Protein AF-A0A8H6IML4-F1 (afdb_monomer_lite)

pLDDT: mean 78.24, std 13.36, range [40.75, 94.06]

Radius of gyration: 31.86 Å; chains: 1; bounding box: 72×37×84 Å

Structure (mmCIF, N/CA/C/O backbone):
data_AF-A0A8H6IML4-F1
#
_entry.id   AF-A0A8H6IML4-F1
#
loop_
_atom_site.group_PDB
_atom_site.id
_atom_site.type_symbol
_atom_site.label_atom_id
_atom_site.label_alt_id
_atom_site.label_comp_id
_atom_site.label_asym_id
_atom_site.label_entity_id
_atom_site.label_seq_id
_atom_site.pdbx_PDB_ins_code
_atom_site.Cartn_x
_atom_site.Cartn_y
_atom_site.Cartn_z
_atom_site.occupancy
_atom_site.B_iso_or_equiv
_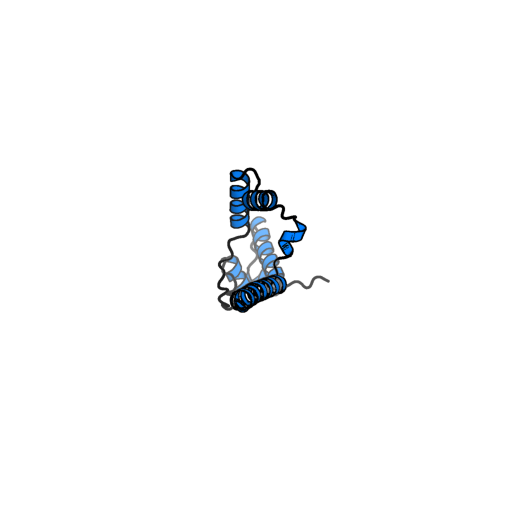atom_site.auth_seq_id
_atom_site.auth_comp_id
_atom_site.auth_asym_id
_atom_site.auth_atom_id
_atom_site.pdbx_PDB_model_num
ATOM 1 N N . MET A 1 1 ? -30.044 -3.717 3.226 1.00 45.50 1 MET A N 1
ATOM 2 C CA . MET A 1 1 ? -30.122 -3.797 4.702 1.00 45.50 1 MET A CA 1
ATOM 3 C C . MET A 1 1 ? -28.723 -4.066 5.236 1.00 45.50 1 MET A C 1
ATOM 5 O O . MET A 1 1 ? -28.105 -4.991 4.721 1.00 45.50 1 MET A O 1
ATOM 9 N N . PRO A 1 2 ? -28.184 -3.264 6.169 1.00 51.91 2 PRO A N 1
ATOM 10 C CA . PRO A 1 2 ? -26.843 -3.493 6.696 1.00 51.91 2 PRO A CA 1
ATOM 11 C C . PRO A 1 2 ? -26.828 -4.790 7.512 1.00 51.91 2 PRO A C 1
ATOM 13 O O . PRO A 1 2 ? -27.578 -4.946 8.475 1.00 51.91 2 PRO A O 1
ATOM 16 N N . ILE A 1 3 ? -25.997 -5.744 7.096 1.00 61.97 3 ILE A N 1
ATOM 17 C CA . ILE A 1 3 ? -25.737 -6.963 7.860 1.00 61.97 3 ILE A CA 1
ATOM 18 C C . ILE A 1 3 ? -24.772 -6.556 8.973 1.00 61.97 3 ILE A C 1
ATOM 20 O O . ILE A 1 3 ? -23.569 -6.478 8.746 1.00 61.97 3 ILE A O 1
ATOM 24 N N . TYR A 1 4 ? -25.295 -6.238 10.157 1.00 69.75 4 TYR A N 1
ATOM 25 C CA . TYR A 1 4 ? -24.452 -5.928 11.312 1.00 69.75 4 TYR A CA 1
ATOM 26 C C . TYR A 1 4 ? -23.583 -7.137 11.658 1.00 69.75 4 TYR A C 1
ATOM 28 O O . TYR A 1 4 ? -24.097 -8.206 12.019 1.00 69.75 4 TYR A O 1
ATOM 36 N N . THR A 1 5 ? -22.269 -6.964 11.552 1.00 85.44 5 THR A N 1
ATOM 37 C CA . THR A 1 5 ? -21.298 -8.001 11.891 1.00 85.44 5 THR A CA 1
ATOM 38 C C . THR A 1 5 ? -21.256 -8.216 13.407 1.00 85.44 5 THR A C 1
ATOM 40 O O . THR A 1 5 ? -21.771 -7.422 14.198 1.00 85.44 5 THR A O 1
ATOM 43 N N . GLN A 1 6 ? -20.661 -9.326 13.849 1.00 82.38 6 GLN A N 1
ATOM 44 C CA . GLN A 1 6 ? -20.523 -9.608 15.283 1.00 82.38 6 GLN A CA 1
ATOM 45 C C . GLN A 1 6 ? -19.645 -8.571 16.007 1.00 82.38 6 GLN A C 1
ATOM 47 O O . GLN A 1 6 ? -19.902 -8.276 17.169 1.00 82.38 6 GLN A O 1
ATOM 52 N N . GLU A 1 7 ? -18.654 -7.982 15.330 1.00 82.88 7 GLU A N 1
ATOM 53 C CA . GLU A 1 7 ? -17.825 -6.911 15.901 1.00 82.88 7 GLU A CA 1
ATOM 54 C C . GLU A 1 7 ? -18.614 -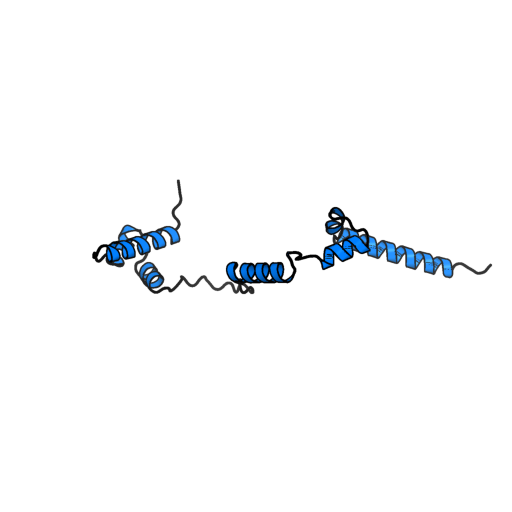5.597 16.038 1.00 82.88 7 GLU A C 1
ATOM 56 O O . GLU A 1 7 ? -18.515 -4.945 17.077 1.00 82.88 7 GLU A O 1
ATOM 61 N N . ASP A 1 8 ? -19.499 -5.264 15.089 1.00 88.62 8 ASP A N 1
ATOM 62 C CA . ASP A 1 8 ? -20.347 -4.060 15.184 1.00 88.62 8 ASP A CA 1
ATOM 63 C C . ASP A 1 8 ? -21.251 -4.098 16.425 1.00 88.62 8 ASP A C 1
ATOM 65 O O . ASP A 1 8 ? -21.402 -3.106 17.142 1.00 88.62 8 ASP A O 1
ATOM 69 N N . LYS A 1 9 ? -21.806 -5.276 16.737 1.00 90.12 9 LYS A N 1
ATOM 70 C CA . LYS A 1 9 ? -22.625 -5.493 17.943 1.00 90.12 9 LYS A CA 1
ATOM 71 C C . LYS A 1 9 ? -21.813 -5.328 19.228 1.00 90.12 9 LYS A C 1
ATOM 73 O O . LYS A 1 9 ? -22.329 -4.810 20.219 1.00 90.12 9 LYS A O 1
ATOM 78 N N . ILE A 1 10 ? -20.546 -5.748 19.221 1.00 90.38 10 ILE A N 1
ATOM 79 C CA . ILE A 1 10 ? -19.630 -5.591 20.360 1.00 90.38 10 ILE A CA 1
ATOM 80 C C . ILE A 1 10 ? -19.290 -4.112 20.569 1.00 90.38 10 ILE A C 1
ATOM 82 O O . ILE A 1 10 ? -19.337 -3.638 21.705 1.00 90.38 10 ILE A O 1
ATOM 86 N N . ILE A 1 11 ? -18.982 -3.379 19.496 1.00 90.50 11 ILE A N 1
ATOM 87 C CA . ILE A 1 11 ? -18.662 -1.944 19.550 1.00 90.50 11 ILE A CA 1
ATOM 88 C C . ILE A 1 11 ? -19.850 -1.163 20.117 1.00 90.50 11 ILE A C 1
ATOM 90 O O . ILE A 1 11 ? -19.689 -0.408 21.079 1.00 90.50 11 ILE A O 1
ATOM 94 N N . LEU A 1 12 ? -21.051 -1.428 19.601 1.00 91.94 12 LEU A N 1
ATOM 95 C CA . LEU A 1 12 ? -22.280 -0.785 20.059 1.00 91.94 12 LEU A CA 1
ATOM 96 C C . LEU A 1 12 ? -22.570 -1.079 21.543 1.00 91.94 12 LEU A C 1
ATOM 98 O O . LEU A 1 12 ? -22.935 -0.181 22.305 1.00 91.94 12 LEU A O 1
ATOM 102 N N . ALA A 1 13 ? -22.347 -2.319 21.992 1.00 91.62 13 ALA A N 1
ATOM 103 C CA . ALA A 1 13 ? -22.518 -2.701 23.394 1.00 91.62 13 ALA A CA 1
ATOM 104 C C . ALA A 1 13 ? -21.512 -2.006 24.333 1.00 91.62 13 ALA A C 1
ATOM 106 O O . ALA A 1 13 ? -21.873 -1.611 25.446 1.00 91.62 13 ALA A O 1
ATOM 107 N N . LEU A 1 14 ? -20.256 -1.830 23.904 1.00 91.25 14 LEU A N 1
ATOM 108 C CA . LEU A 1 14 ? -19.236 -1.100 24.669 1.00 91.25 14 LEU A CA 1
ATOM 109 C C . LEU A 1 14 ? -19.583 0.384 24.794 1.00 91.25 14 LEU A C 1
ATOM 111 O O . LEU A 1 14 ? -19.441 0.967 25.874 1.00 91.25 14 LEU A O 1
ATOM 115 N N . GLU A 1 15 ? -20.057 0.991 23.710 1.00 92.19 15 GLU A N 1
ATOM 116 C CA . GLU A 1 15 ? -20.480 2.388 23.696 1.00 92.19 15 GLU A CA 1
ATOM 117 C C . GLU A 1 15 ? -21.685 2.622 24.616 1.00 92.19 15 GLU A C 1
ATOM 119 O O . GLU A 1 15 ? -21.675 3.551 25.427 1.00 92.19 15 GLU A O 1
ATOM 124 N N . ALA A 1 16 ? -22.674 1.726 24.602 1.00 90.38 16 ALA A N 1
ATOM 125 C CA . ALA A 1 16 ? -23.816 1.778 25.515 1.00 90.38 16 ALA A CA 1
ATOM 126 C C . ALA A 1 16 ? -23.391 1.726 26.998 1.00 90.38 16 ALA A C 1
ATOM 128 O O . ALA A 1 16 ? -23.903 2.470 27.837 1.00 90.38 16 ALA A O 1
ATOM 129 N N . ILE A 1 17 ? -22.408 0.891 27.351 1.00 89.88 17 ILE A N 1
ATOM 130 C CA . ILE A 1 17 ? -21.877 0.832 28.725 1.00 89.88 17 ILE A CA 1
ATOM 131 C C . ILE A 1 17 ? -21.147 2.131 29.098 1.00 89.88 17 ILE A C 1
ATOM 133 O O . ILE A 1 17 ? -21.280 2.617 30.221 1.00 89.88 17 ILE A O 1
ATOM 137 N N . ARG A 1 18 ? -20.372 2.716 28.179 1.00 88.81 18 ARG A N 1
ATOM 138 C CA . ARG A 1 18 ? -19.633 3.965 28.435 1.00 88.81 18 ARG A CA 1
ATOM 139 C C . ARG A 1 18 ? -20.567 5.163 28.592 1.00 88.81 18 ARG A C 1
ATOM 141 O O . ARG A 1 18 ? -20.431 5.918 29.550 1.00 88.81 18 ARG A O 1
ATOM 148 N N . THR A 1 19 ? -21.538 5.302 27.695 1.00 88.75 19 THR A N 1
ATOM 149 C CA . THR A 1 19 ? -22.518 6.400 27.705 1.00 88.75 19 THR A CA 1
ATOM 150 C C . THR A 1 19 ? -23.426 6.349 28.931 1.00 88.75 19 THR A C 1
ATOM 152 O O . THR A 1 19 ? -23.704 7.384 29.534 1.00 88.75 19 THR A O 1
ATOM 155 N N . THR A 1 20 ? -23.836 5.155 29.369 1.00 88.12 20 THR A N 1
ATOM 156 C CA . THR A 1 20 ? -24.618 4.996 30.606 1.00 88.12 20 THR A CA 1
ATOM 157 C C . THR A 1 20 ? -23.819 5.372 31.850 1.00 88.12 20 THR A C 1
ATOM 159 O O . THR A 1 20 ? -24.351 6.089 32.695 1.00 88.12 20 THR A O 1
ATOM 162 N N . ARG A 1 21 ? -22.536 4.985 31.933 1.00 84.50 21 ARG A N 1
ATOM 163 C CA . ARG A 1 21 ? -21.631 5.415 33.016 1.00 84.50 21 ARG A CA 1
ATOM 164 C C . ARG A 1 21 ? -21.417 6.925 33.037 1.00 84.50 21 ARG A C 1
ATOM 166 O O . ARG A 1 21 ? -21.448 7.516 34.110 1.00 84.50 21 ARG A O 1
ATOM 173 N N . ALA A 1 22 ? -21.242 7.547 31.870 1.00 82.56 22 ALA A N 1
ATOM 174 C CA . ALA A 1 22 ? -21.092 8.998 31.754 1.00 82.56 22 ALA A CA 1
ATOM 175 C C . ALA A 1 22 ? -22.342 9.757 32.231 1.00 82.56 22 ALA A C 1
ATOM 177 O O . ALA A 1 22 ? -22.230 10.812 32.843 1.00 82.56 22 ALA A O 1
ATOM 178 N N . ARG A 1 23 ? -23.537 9.189 32.021 1.00 85.25 23 ARG A N 1
ATOM 179 C CA . ARG A 1 23 ? -24.813 9.722 32.530 1.00 85.25 23 ARG A CA 1
ATOM 180 C C . ARG A 1 23 ? -25.075 9.404 34.012 1.00 85.25 23 ARG A C 1
ATOM 182 O O . ARG A 1 23 ? -26.187 9.605 34.483 1.00 85.25 23 ARG A O 1
ATOM 189 N N . GLY A 1 24 ? -24.093 8.867 34.743 1.00 81.12 24 GLY A N 1
ATOM 190 C CA . GLY A 1 24 ? -24.225 8.503 36.161 1.00 81.12 24 GLY A CA 1
ATOM 191 C C . GLY A 1 24 ? -24.994 7.201 36.424 1.00 81.12 24 GLY A C 1
ATOM 192 O O . GLY A 1 24 ? -25.181 6.813 37.576 1.00 81.12 24 GLY A O 1
ATOM 193 N N . GLY A 1 25 ? -25.420 6.493 35.375 1.00 82.44 25 GLY A N 1
ATOM 194 C CA . GLY A 1 25 ? -26.084 5.196 35.465 1.00 82.44 25 GLY A CA 1
ATOM 195 C C . GLY A 1 25 ? -25.096 4.025 35.470 1.00 82.44 25 GLY A C 1
ATOM 196 O O . GLY A 1 25 ? -23.962 4.124 35.006 1.00 82.44 25 GLY A O 1
ATOM 197 N N . LYS A 1 26 ? -25.530 2.863 35.967 1.00 80.94 26 LYS A N 1
ATOM 198 C CA . LYS A 1 26 ? -24.723 1.631 35.953 1.00 80.94 26 LYS A CA 1
ATOM 199 C C . LYS A 1 26 ? -25.401 0.569 35.096 1.00 80.94 26 LYS A C 1
ATOM 201 O O . LYS A 1 26 ? -26.256 -0.170 35.575 1.00 80.94 26 LYS A O 1
ATOM 206 N N . LEU A 1 27 ? -24.997 0.466 33.830 1.00 84.00 27 LEU A N 1
ATOM 207 C CA . LEU A 1 27 ? -25.381 -0.668 32.995 1.00 84.00 27 LEU A CA 1
ATOM 208 C C . LEU A 1 27 ? -24.432 -1.841 33.257 1.00 84.00 27 LEU A C 1
ATOM 210 O O . LEU A 1 27 ? -23.216 -1.739 33.077 1.00 84.00 27 LEU A O 1
ATOM 214 N N . SER A 1 28 ? -24.996 -2.965 33.697 1.00 85.88 28 SER A N 1
ATOM 215 C CA . SER A 1 28 ? -24.236 -4.202 33.861 1.00 85.88 28 SER A CA 1
ATOM 216 C C . SER A 1 28 ? -23.820 -4.754 32.500 1.00 85.88 28 SER A C 1
ATOM 218 O O . SER A 1 28 ? -24.625 -4.817 31.571 1.00 85.88 28 SER A O 1
ATOM 220 N N . ILE A 1 29 ? -22.581 -5.237 32.419 1.00 85.62 29 ILE A N 1
ATOM 221 C CA . ILE A 1 29 ? -22.017 -5.900 31.233 1.00 85.62 29 ILE A CA 1
ATOM 222 C C . ILE A 1 29 ? -22.916 -7.055 30.785 1.00 85.62 29 ILE A C 1
ATOM 224 O O . ILE A 1 29 ? -23.141 -7.239 29.597 1.00 85.62 29 ILE A O 1
ATOM 228 N N . ALA A 1 30 ? -23.471 -7.812 31.737 1.00 85.62 30 ALA A N 1
ATOM 229 C CA . ALA A 1 30 ? -24.362 -8.928 31.435 1.00 85.62 30 ALA A CA 1
ATOM 230 C C . ALA A 1 30 ? -25.652 -8.459 30.750 1.00 85.62 30 ALA A C 1
ATOM 232 O O . ALA A 1 30 ? -26.115 -9.097 29.813 1.00 85.62 30 ALA A O 1
ATOM 233 N N . ARG A 1 31 ? -26.202 -7.319 31.183 1.00 89.94 31 ARG A N 1
ATOM 234 C CA . ARG A 1 31 ? -27.434 -6.771 30.613 1.00 89.94 31 ARG A CA 1
ATOM 235 C C . ARG A 1 31 ? -27.196 -6.247 29.201 1.00 89.94 31 ARG A C 1
ATOM 237 O O . ARG A 1 31 ? -27.976 -6.556 28.313 1.00 89.94 31 ARG A O 1
ATOM 244 N N . ALA A 1 32 ? -26.080 -5.550 28.982 1.00 89.62 32 ALA A N 1
ATOM 245 C CA . ALA A 1 32 ? -25.659 -5.132 27.646 1.00 89.62 32 ALA A CA 1
ATOM 246 C C . ALA A 1 32 ? -25.435 -6.339 26.716 1.00 89.62 32 ALA A C 1
ATOM 248 O O . ALA A 1 32 ? -25.927 -6.356 25.594 1.00 89.62 32 ALA A O 1
ATOM 249 N N . ALA A 1 33 ? -24.757 -7.379 27.203 1.00 91.62 33 ALA A N 1
ATOM 250 C CA . ALA A 1 33 ? -24.505 -8.602 26.447 1.00 91.62 33 ALA A CA 1
ATOM 251 C C . ALA A 1 33 ? -25.804 -9.267 25.955 1.00 91.62 33 ALA A C 1
ATOM 253 O O . ALA A 1 33 ? -25.924 -9.577 24.770 1.00 91.62 33 ALA A O 1
ATOM 254 N N . THR A 1 34 ? -26.806 -9.402 26.831 1.00 92.88 34 THR A N 1
ATOM 255 C CA . THR A 1 34 ? -28.127 -9.933 26.461 1.00 92.88 34 THR A CA 1
ATOM 256 C C . THR A 1 34 ? -28.850 -9.039 25.451 1.00 92.88 34 THR A C 1
ATOM 258 O O . THR A 1 34 ? -29.389 -9.554 24.478 1.00 92.88 34 THR A O 1
ATOM 261 N N . THR A 1 35 ? -28.838 -7.714 25.638 1.00 91.81 35 THR A N 1
ATOM 262 C CA . THR A 1 35 ? -29.533 -6.765 24.748 1.00 91.81 35 THR A CA 1
ATOM 263 C C . THR A 1 35 ? -28.969 -6.763 23.328 1.00 91.81 35 THR A C 1
ATOM 265 O O . THR A 1 35 ? -29.730 -6.708 22.367 1.00 91.81 35 THR A O 1
ATOM 268 N N . TYR A 1 36 ? -27.644 -6.830 23.185 1.00 89.94 36 TYR A N 1
ATOM 269 C CA . TYR A 1 36 ? -26.972 -6.753 21.883 1.00 89.94 36 TYR A CA 1
ATOM 270 C C . TYR A 1 36 ? -26.644 -8.130 21.278 1.00 89.94 36 TYR A C 1
ATOM 272 O O . TYR A 1 36 ? -26.066 -8.203 20.194 1.00 89.94 36 TYR A O 1
ATOM 280 N N . GLY A 1 37 ? -27.022 -9.226 21.947 1.00 89.75 37 GLY A N 1
ATOM 281 C CA . GLY A 1 37 ? -26.832 -10.591 21.447 1.00 89.75 37 GLY A CA 1
ATOM 282 C C . GLY A 1 37 ? -25.364 -11.017 21.344 1.00 89.75 37 GLY A C 1
ATOM 283 O O . GLY A 1 37 ? -25.000 -11.741 20.419 1.00 89.75 37 GLY A O 1
ATOM 284 N N . VAL A 1 38 ? -24.520 -10.556 22.271 1.00 89.12 38 VAL A N 1
ATOM 285 C CA . VAL A 1 38 ? -23.080 -10.863 22.336 1.00 89.12 38 VAL A CA 1
ATOM 286 C C . VAL A 1 38 ? -22.745 -11.601 23.630 1.00 89.12 38 VAL A C 1
ATOM 288 O O . VAL A 1 38 ? -23.410 -11.427 24.648 1.00 89.12 38 VAL A O 1
ATOM 291 N N . SER A 1 39 ? -21.705 -12.440 23.627 1.00 90.25 39 SER A N 1
ATOM 292 C CA . SER A 1 39 ? -21.299 -13.158 24.842 1.00 90.25 39 SER A CA 1
ATOM 293 C C . SER A 1 39 ? -20.766 -12.197 25.911 1.00 90.25 39 SER A C 1
ATOM 295 O O . SER A 1 39 ? -19.928 -11.334 25.635 1.00 90.25 39 SER A O 1
ATOM 297 N N . LYS A 1 40 ? -21.189 -12.400 27.166 1.00 91.12 40 LYS A N 1
ATOM 298 C CA . LYS A 1 40 ? -20.697 -11.649 28.333 1.00 91.12 40 LYS A CA 1
ATOM 299 C C . LYS A 1 40 ? -19.174 -11.734 28.471 1.00 91.12 40 LYS A C 1
ATOM 301 O O . LYS A 1 40 ? -18.555 -10.727 28.804 1.00 91.12 40 LYS A O 1
ATOM 306 N N . SER A 1 41 ? -18.578 -12.908 28.235 1.00 88.50 41 SER A N 1
ATOM 307 C CA . SER A 1 41 ? -17.122 -13.091 28.327 1.00 88.50 41 SER A CA 1
ATOM 308 C C . SER A 1 41 ? -16.399 -12.260 27.274 1.00 88.50 41 SER A C 1
ATOM 310 O O . SER A 1 41 ? -15.502 -11.498 27.611 1.00 88.50 41 SER A O 1
ATOM 312 N N . THR A 1 42 ? -16.875 -12.297 26.028 1.00 89.25 42 THR A N 1
ATOM 313 C CA . THR A 1 42 ? -16.332 -11.492 24.930 1.00 89.25 42 THR A CA 1
ATOM 314 C C . THR A 1 42 ? -16.419 -9.998 25.231 1.00 89.25 42 THR A C 1
ATOM 316 O O . THR A 1 42 ? -15.439 -9.281 25.054 1.00 89.25 42 THR A O 1
ATOM 319 N N . LEU A 1 43 ? -17.557 -9.520 25.739 1.00 90.56 43 LEU A N 1
ATOM 320 C CA . LEU A 1 43 ? -17.727 -8.106 26.076 1.00 90.56 43 LEU A CA 1
ATOM 321 C C . LEU A 1 43 ? -16.828 -7.675 27.249 1.00 90.56 43 LEU A C 1
ATOM 323 O O . LEU A 1 43 ? -16.260 -6.585 27.226 1.00 90.56 43 LEU A O 1
ATOM 327 N N . HIS A 1 44 ? -16.657 -8.542 28.250 1.00 90.06 44 HIS A N 1
ATOM 328 C CA . HIS A 1 44 ? -15.753 -8.317 29.379 1.00 90.06 44 HIS A CA 1
ATOM 329 C C . HIS A 1 44 ? -14.278 -8.281 28.946 1.00 90.06 44 HIS A C 1
ATOM 331 O O . HIS A 1 44 ? -13.543 -7.378 29.342 1.00 90.06 44 HIS A O 1
ATOM 337 N N . ASP A 1 45 ? -13.849 -9.215 28.099 1.00 89.31 45 ASP A N 1
ATOM 338 C CA . ASP A 1 45 ? -12.484 -9.269 27.569 1.00 89.31 45 ASP A CA 1
ATOM 339 C C . ASP A 1 45 ? -12.162 -8.026 26.738 1.00 89.31 45 ASP A C 1
ATOM 341 O O . ASP A 1 45 ? -11.126 -7.390 26.943 1.00 89.31 45 ASP A O 1
ATOM 345 N N . ARG A 1 46 ? -13.090 -7.608 25.870 1.00 88.19 46 ARG A N 1
ATOM 346 C CA . ARG A 1 46 ? -12.941 -6.397 25.051 1.00 88.19 46 ARG A CA 1
ATOM 347 C C . ARG A 1 46 ? -12.928 -5.121 25.886 1.00 88.19 46 ARG A C 1
ATOM 349 O O . ARG A 1 46 ? -12.160 -4.211 25.580 1.00 88.19 46 ARG A O 1
ATOM 356 N N . MET A 1 47 ? -13.706 -5.065 26.967 1.00 84.81 47 MET A N 1
ATOM 357 C CA . MET A 1 47 ? -13.652 -3.955 27.922 1.00 84.81 47 MET A CA 1
ATOM 358 C C . MET A 1 47 ? -12.297 -3.878 28.646 1.00 84.81 47 MET A C 1
ATOM 360 O O . MET A 1 47 ? -11.842 -2.781 28.948 1.00 84.81 47 MET A O 1
ATOM 364 N N . ASN A 1 48 ? -11.633 -5.018 28.859 1.00 87.06 48 ASN A N 1
ATOM 365 C CA . ASN A 1 48 ? -10.278 -5.114 29.415 1.00 87.06 48 ASN A CA 1
ATOM 366 C C . ASN A 1 48 ? -9.180 -5.105 28.334 1.00 87.06 48 ASN A C 1
ATOM 368 O O . ASN A 1 48 ? -8.072 -5.587 28.572 1.00 87.06 48 ASN A O 1
ATOM 372 N N . HIS A 1 49 ? -9.491 -4.591 27.139 1.00 81.94 49 HIS A N 1
ATOM 373 C CA . HIS A 1 49 ? -8.567 -4.465 26.009 1.00 81.94 49 HIS A CA 1
ATOM 374 C C . HIS A 1 49 ? -7.906 -5.779 25.561 1.00 81.94 49 HIS A C 1
ATOM 376 O O . HIS A 1 49 ? -6.828 -5.762 24.971 1.00 81.94 49 HIS A O 1
ATOM 382 N N . ARG A 1 50 ? -8.547 -6.930 25.797 1.00 82.31 50 ARG A N 1
ATOM 383 C CA . ARG A 1 50 ? -8.097 -8.228 25.283 1.00 82.31 50 ARG A CA 1
ATOM 384 C C . ARG A 1 50 ? -8.777 -8.497 23.945 1.00 82.31 50 ARG A C 1
ATOM 386 O O . ARG A 1 50 ? -9.974 -8.797 23.928 1.00 82.31 50 ARG A O 1
ATOM 393 N N . PRO A 1 51 ? -8.068 -8.371 22.812 1.00 72.69 51 PRO A N 1
ATOM 394 C CA . PRO A 1 51 ? -8.656 -8.725 21.539 1.00 72.69 51 PRO A CA 1
ATOM 395 C C . PRO A 1 51 ? -8.854 -10.236 21.446 1.00 72.69 51 PRO A C 1
ATOM 397 O O . PRO A 1 51 ? -8.130 -11.016 22.071 1.00 72.69 51 PRO A O 1
ATOM 400 N N . ARG A 1 52 ? -9.832 -10.664 20.642 1.00 68.12 52 ARG A N 1
ATOM 401 C CA . ARG A 1 52 ? -9.943 -12.069 20.254 1.00 68.12 52 ARG A CA 1
ATOM 402 C C . ARG A 1 52 ? -8.606 -12.463 19.625 1.00 68.12 52 ARG A C 1
ATOM 404 O O . ARG A 1 52 ? -8.207 -11.852 18.642 1.00 68.12 52 ARG A O 1
ATOM 411 N N . ARG A 1 53 ? -7.916 -13.456 20.201 1.00 62.44 53 ARG A N 1
ATOM 412 C CA . ARG A 1 53 ? -6.758 -14.084 19.552 1.00 62.44 53 ARG A CA 1
ATOM 413 C C . ARG A 1 53 ? -7.247 -14.652 18.227 1.00 62.44 53 ARG A C 1
ATOM 415 O O . ARG A 1 53 ? -7.947 -15.665 18.205 1.00 62.44 53 ARG A O 1
ATOM 422 N N . GLU A 1 54 ? -6.929 -13.970 17.139 1.00 57.88 54 GLU A N 1
ATOM 423 C CA . GLU A 1 54 ? -7.021 -14.558 15.814 1.00 57.88 54 GLU A CA 1
ATOM 424 C C . GLU A 1 54 ? -6.132 -15.802 15.815 1.00 57.88 54 GLU A C 1
ATOM 426 O O . GLU A 1 54 ? -5.051 -15.804 16.414 1.00 57.88 54 GLU A O 1
ATOM 431 N N . ARG A 1 55 ? -6.633 -16.908 15.248 1.00 44.03 55 ARG A N 1
ATOM 432 C CA . ARG A 1 55 ? -5.810 -18.107 15.079 1.00 44.03 55 ARG A CA 1
ATOM 433 C C . ARG A 1 55 ? -4.571 -17.662 14.326 1.00 44.03 55 ARG A C 1
ATOM 435 O O . ARG A 1 55 ? -4.698 -17.115 13.238 1.00 44.03 55 ARG A O 1
ATOM 442 N N . THR A 1 56 ? -3.420 -17.870 14.944 1.00 46.41 56 THR A N 1
ATOM 443 C CA . THR A 1 56 ? -2.105 -17.474 14.469 1.00 46.41 56 THR A CA 1
ATOM 444 C C . THR A 1 56 ? -1.860 -18.070 13.081 1.00 46.41 56 THR A C 1
ATOM 446 O O . THR A 1 56 ? -1.299 -19.153 12.951 1.00 46.41 56 THR A O 1
ATOM 449 N N . GLN A 1 57 ? -2.291 -17.388 12.023 1.00 48.41 57 GLN A N 1
ATOM 450 C CA . GLN A 1 57 ? -1.511 -17.381 10.801 1.00 48.41 57 GLN A CA 1
ATOM 451 C C . GLN A 1 57 ? -0.320 -16.483 11.119 1.00 48.41 57 GLN A C 1
ATOM 453 O O . GLN A 1 57 ? -0.519 -15.317 11.464 1.00 48.41 57 GLN A O 1
ATOM 458 N N . PRO A 1 58 ? 0.914 -17.003 11.100 1.00 40.75 58 PRO A N 1
ATOM 459 C CA . PRO A 1 58 ? 2.071 -16.143 11.173 1.00 40.75 58 PRO A CA 1
ATOM 460 C C . PRO A 1 58 ? 2.150 -15.420 9.829 1.00 40.75 58 PRO A C 1
ATOM 462 O O . PRO A 1 58 ? 2.834 -15.869 8.909 1.00 40.75 58 PRO A O 1
ATOM 465 N N . GLU A 1 59 ? 1.433 -14.305 9.693 1.00 45.91 59 GLU A N 1
ATOM 466 C CA . GLU A 1 59 ? 1.801 -13.309 8.700 1.00 45.91 59 GLU A CA 1
ATOM 467 C C . GLU A 1 59 ? 3.214 -12.859 9.056 1.00 45.91 59 GLU A C 1
ATOM 469 O O . GLU A 1 59 ? 3.460 -12.143 10.026 1.00 45.91 59 GLU A O 1
ATOM 474 N N . ARG A 1 60 ? 4.179 -13.330 8.271 1.00 49.28 60 ARG A N 1
ATOM 475 C CA . ARG A 1 60 ? 5.566 -12.866 8.271 1.00 49.28 60 ARG A CA 1
ATOM 476 C C . ARG A 1 60 ? 5.665 -11.431 7.747 1.00 49.28 60 ARG A C 1
ATOM 478 O O . ARG A 1 60 ? 6.455 -11.158 6.850 1.00 49.28 60 ARG A O 1
ATOM 485 N N . ARG A 1 61 ? 4.866 -10.508 8.263 1.00 42.25 61 ARG A N 1
ATOM 486 C CA . ARG A 1 61 ? 4.961 -9.082 7.979 1.00 42.25 61 ARG A CA 1
ATOM 487 C C . ARG A 1 61 ? 4.542 -8.358 9.238 1.00 42.25 61 ARG A C 1
ATOM 489 O O . ARG A 1 61 ? 3.376 -8.345 9.593 1.00 42.25 61 ARG A O 1
ATOM 496 N N . PHE A 1 62 ? 5.509 -7.745 9.908 1.00 49.06 62 PHE A N 1
ATOM 497 C CA . PHE A 1 62 ? 5.218 -6.587 10.736 1.00 49.06 62 PHE A CA 1
ATOM 498 C C . PHE A 1 62 ? 4.432 -5.600 9.860 1.00 49.06 62 PHE A C 1
ATOM 500 O O . PHE A 1 62 ? 5.012 -5.102 8.890 1.00 49.06 62 PHE A O 1
ATOM 507 N N . PRO A 1 63 ? 3.150 -5.302 10.129 1.00 49.34 63 PRO A N 1
ATOM 508 C CA . PRO A 1 63 ? 2.546 -4.154 9.495 1.00 49.34 63 PRO A CA 1
ATOM 509 C C . PRO A 1 63 ? 3.178 -2.956 10.196 1.00 49.34 63 PRO A C 1
ATOM 511 O O . PRO A 1 63 ? 2.881 -2.660 11.357 1.00 49.34 63 PRO A O 1
ATOM 514 N N . LEU A 1 64 ? 4.117 -2.293 9.524 1.00 52.09 64 LEU A N 1
ATOM 515 C CA . LEU A 1 64 ? 4.459 -0.929 9.895 1.00 52.09 64 LEU A CA 1
ATOM 516 C C . LEU A 1 64 ? 3.123 -0.176 9.954 1.00 52.09 64 LEU A C 1
ATOM 518 O O . LEU A 1 64 ? 2.360 -0.200 8.987 1.00 52.09 64 LEU A O 1
ATOM 522 N N . ARG A 1 65 ? 2.780 0.394 11.114 1.00 58.25 65 ARG A N 1
ATOM 523 C CA . ARG A 1 65 ? 1.532 1.151 11.271 1.00 58.25 65 ARG A CA 1
ATOM 524 C C . ARG A 1 65 ? 1.490 2.191 10.152 1.00 58.25 65 ARG A C 1
ATOM 526 O O . ARG A 1 65 ? 2.438 2.962 10.063 1.00 58.25 65 ARG A O 1
ATOM 533 N N . LEU A 1 66 ? 0.433 2.203 9.333 1.00 58.78 66 LEU A N 1
ATOM 534 C CA . LEU A 1 66 ? 0.282 3.127 8.196 1.00 58.78 66 LEU A CA 1
ATOM 535 C C . LEU A 1 66 ? 0.651 4.564 8.583 1.00 58.78 66 LEU A C 1
ATOM 537 O O . LEU A 1 66 ? 1.489 5.156 7.922 1.00 58.78 66 LEU A O 1
ATOM 541 N N . ALA A 1 67 ? 0.186 5.031 9.746 1.00 64.50 67 ALA A N 1
ATOM 542 C CA . ALA A 1 67 ? 0.544 6.340 10.294 1.00 64.50 67 ALA A CA 1
ATOM 543 C C . ALA A 1 67 ? 2.063 6.556 10.466 1.00 64.50 67 ALA A C 1
ATOM 545 O O . ALA A 1 67 ? 2.586 7.595 10.097 1.00 64.50 67 ALA A O 1
ATOM 546 N N . GLY A 1 68 ? 2.803 5.561 10.966 1.00 74.06 68 GLY A N 1
ATOM 547 C CA . GLY A 1 68 ? 4.257 5.665 11.119 1.00 74.06 68 GLY A CA 1
ATOM 548 C C . GLY A 1 68 ? 5.016 5.595 9.790 1.00 74.06 68 GLY A C 1
ATOM 549 O O . GLY A 1 68 ? 6.071 6.211 9.660 1.00 74.06 68 GLY A O 1
ATOM 550 N N . VAL A 1 69 ? 4.485 4.867 8.800 1.00 73.25 69 VAL A N 1
ATOM 551 C CA . VAL A 1 69 ? 5.033 4.842 7.430 1.00 73.25 69 VAL A CA 1
ATOM 552 C C . VAL A 1 69 ? 4.771 6.165 6.726 1.00 73.25 69 VAL A C 1
ATOM 554 O O . VAL A 1 69 ? 5.667 6.687 6.075 1.00 73.25 69 VAL A O 1
ATOM 557 N N . GLU A 1 70 ? 3.570 6.712 6.877 1.00 72.81 70 GLU A N 1
ATOM 558 C CA . GLU A 1 70 ? 3.160 7.998 6.320 1.00 72.81 70 GLU A CA 1
ATOM 559 C C . GLU A 1 70 ? 3.963 9.143 6.935 1.00 72.81 70 GLU A C 1
ATOM 561 O O . GLU A 1 70 ? 4.513 9.956 6.197 1.00 72.81 70 GLU A O 1
ATOM 566 N N . ASP A 1 71 ? 4.125 9.171 8.259 1.00 79.12 71 ASP A N 1
ATOM 567 C CA . ASP A 1 71 ? 4.951 10.166 8.951 1.00 79.12 71 ASP A CA 1
ATOM 568 C C . ASP A 1 71 ? 6.407 10.115 8.468 1.00 79.12 71 ASP A C 1
ATOM 570 O O . ASP A 1 71 ? 7.004 11.146 8.153 1.00 79.12 71 ASP A O 1
ATOM 574 N N . MET A 1 72 ? 6.965 8.909 8.331 1.00 74.75 72 MET A N 1
ATOM 575 C CA . MET A 1 72 ? 8.299 8.686 7.766 1.00 74.75 72 MET A CA 1
ATOM 576 C C . MET A 1 72 ? 8.401 9.131 6.304 1.00 74.75 72 MET A C 1
ATOM 578 O O . MET A 1 72 ? 9.358 9.809 5.933 1.00 74.75 72 MET A O 1
ATOM 582 N N . ALA A 1 73 ? 7.435 8.763 5.464 1.00 76.00 73 ALA A N 1
ATOM 583 C CA . ALA A 1 73 ? 7.416 9.124 4.051 1.00 76.00 73 ALA A CA 1
ATOM 584 C C . ALA A 1 73 ? 7.318 10.645 3.879 1.00 76.00 73 ALA A C 1
ATOM 586 O O . ALA A 1 73 ? 8.094 11.229 3.127 1.00 76.00 73 ALA A O 1
ATOM 587 N N . ASN A 1 74 ? 6.449 11.303 4.645 1.00 77.19 74 ASN A N 1
ATOM 588 C CA . ASN A 1 74 ? 6.291 12.755 4.655 1.00 77.19 74 ASN A CA 1
ATOM 589 C C . ASN A 1 74 ? 7.553 13.474 5.154 1.00 77.19 74 ASN A C 1
ATOM 591 O O . ASN A 1 74 ? 7.933 14.509 4.601 1.00 77.19 74 ASN A O 1
ATOM 595 N N . LEU A 1 75 ? 8.238 12.925 6.163 1.00 80.50 75 LEU A N 1
ATOM 596 C CA . LEU A 1 75 ? 9.524 13.441 6.641 1.00 80.50 75 LEU A CA 1
ATOM 597 C C . LEU A 1 75 ? 10.607 13.342 5.553 1.00 80.50 75 LEU A C 1
ATOM 599 O O . LEU A 1 75 ? 11.327 14.310 5.309 1.00 80.50 75 LEU A O 1
ATOM 603 N N . LEU A 1 76 ? 10.697 12.197 4.868 1.00 77.19 76 LEU A N 1
ATOM 604 C CA . LEU A 1 76 ? 11.652 11.967 3.780 1.00 77.19 76 LEU A CA 1
ATOM 605 C C . LEU A 1 76 ? 11.361 12.838 2.555 1.00 77.19 76 LEU A C 1
ATOM 607 O O . LEU A 1 76 ? 12.295 13.351 1.942 1.00 77.19 76 LEU A O 1
ATOM 611 N N . LEU A 1 77 ? 10.085 13.049 2.227 1.00 76.38 77 LEU A N 1
ATOM 612 C CA . LEU A 1 77 ? 9.654 13.972 1.179 1.00 76.38 77 LEU A CA 1
ATOM 613 C C . LEU A 1 77 ? 10.088 15.400 1.504 1.00 76.38 77 LEU A C 1
ATOM 615 O O . LEU A 1 77 ? 10.729 16.039 0.676 1.00 76.38 77 LEU A O 1
ATOM 619 N N . ARG A 1 78 ? 9.832 15.883 2.725 1.00 74.56 78 ARG A N 1
ATOM 620 C CA . ARG A 1 78 ? 10.275 17.218 3.167 1.00 74.56 78 ARG A CA 1
ATOM 621 C C . ARG A 1 78 ? 11.793 17.369 3.129 1.00 74.56 78 ARG A C 1
ATOM 623 O O . ARG A 1 78 ? 12.281 18.381 2.645 1.00 74.56 78 ARG A O 1
ATOM 630 N N . ALA A 1 79 ? 12.532 16.359 3.587 1.00 77.00 79 ALA A N 1
ATOM 631 C CA . ALA A 1 79 ? 13.995 16.366 3.562 1.00 77.00 79 ALA A CA 1
ATOM 632 C C . ALA A 1 79 ? 14.580 16.368 2.136 1.00 77.00 79 ALA A C 1
ATOM 634 O O . ALA A 1 79 ? 15.715 16.796 1.941 1.00 77.00 79 ALA A O 1
ATOM 635 N N . ARG A 1 80 ? 13.816 15.899 1.139 1.00 69.31 80 ARG A N 1
ATOM 636 C CA . ARG A 1 80 ? 14.192 15.873 -0.284 1.00 69.31 80 ARG A CA 1
ATOM 637 C C . ARG A 1 80 ? 13.491 16.953 -1.117 1.00 69.31 80 ARG A C 1
ATOM 639 O O . ARG A 1 80 ? 13.392 16.797 -2.329 1.00 69.31 80 ARG A O 1
ATOM 646 N N . ASN A 1 81 ? 12.986 18.022 -0.493 1.00 70.44 81 ASN A N 1
ATOM 647 C CA . ASN A 1 81 ? 12.247 19.107 -1.161 1.00 70.44 81 ASN A CA 1
ATOM 648 C C . ASN A 1 81 ? 11.042 18.640 -2.004 1.00 70.44 81 ASN A C 1
ATOM 650 O O . ASN A 1 81 ? 10.657 19.307 -2.955 1.00 70.44 81 ASN A O 1
ATOM 654 N N . GLY A 1 82 ? 10.434 17.507 -1.655 1.00 67.50 82 GLY A N 1
ATOM 655 C CA . GLY A 1 82 ? 9.287 16.951 -2.369 1.00 67.50 82 GLY A CA 1
ATOM 656 C C . GLY A 1 82 ? 9.638 16.060 -3.558 1.00 67.50 82 GLY A C 1
ATOM 657 O O . GLY A 1 82 ? 8.721 15.658 -4.260 1.00 67.50 82 GLY A O 1
ATOM 658 N N . GLU A 1 83 ? 10.911 15.692 -3.750 1.00 67.62 83 GLU A N 1
ATOM 659 C CA . GLU A 1 83 ? 11.357 14.854 -4.871 1.00 67.62 83 GLU A CA 1
ATOM 660 C C . GLU A 1 83 ? 11.701 13.418 -4.423 1.00 67.62 83 GLU A C 1
ATOM 662 O O . GLU A 1 83 ? 12.880 13.061 -4.276 1.00 67.62 83 GLU A O 1
ATOM 667 N N . PRO A 1 84 ? 10.701 12.542 -4.197 1.00 66.88 84 PRO A N 1
ATOM 668 C CA . PRO A 1 84 ? 10.933 11.154 -3.792 1.00 66.88 84 PRO A CA 1
ATOM 669 C C . PRO A 1 84 ? 11.724 10.356 -4.839 1.00 66.88 84 PRO A C 1
ATOM 671 O O . PRO A 1 84 ? 12.358 9.360 -4.491 1.00 66.88 84 PRO A O 1
ATOM 674 N N . PHE A 1 85 ? 11.753 10.824 -6.093 1.00 72.50 85 PHE A N 1
ATOM 675 C CA . PHE A 1 85 ? 12.365 10.139 -7.230 1.00 72.50 85 PHE A CA 1
ATOM 676 C C . PHE A 1 85 ? 13.336 11.012 -8.041 1.00 72.50 85 PHE A C 1
ATOM 678 O O . PHE A 1 85 ? 13.640 10.672 -9.181 1.00 72.50 85 PHE A O 1
ATOM 685 N N . ALA A 1 86 ? 13.896 12.087 -7.469 1.00 78.62 86 ALA A N 1
ATOM 686 C CA . ALA A 1 86 ? 14.853 12.962 -8.171 1.00 78.62 86 ALA A CA 1
ATOM 687 C C . ALA A 1 86 ? 15.991 12.189 -8.872 1.00 78.62 86 ALA A C 1
ATOM 689 O O . ALA A 1 86 ? 16.394 12.524 -9.983 1.00 78.62 86 ALA A O 1
ATOM 690 N N . LEU A 1 87 ? 16.490 11.113 -8.252 1.00 80.19 87 LEU A N 1
ATOM 691 C CA . LEU A 1 87 ? 17.524 10.266 -8.852 1.00 80.19 87 LEU A CA 1
ATOM 692 C C . LEU A 1 87 ? 17.035 9.548 -10.120 1.00 80.19 87 LEU A C 1
ATOM 694 O O . LEU A 1 87 ? 17.775 9.469 -11.098 1.00 80.19 87 LEU A O 1
ATOM 698 N N . LEU A 1 88 ? 15.799 9.048 -10.105 1.00 80.62 88 LEU A N 1
ATOM 699 C CA . LEU A 1 88 ? 15.175 8.396 -11.252 1.00 80.62 88 LEU A CA 1
ATOM 700 C C . LEU A 1 88 ? 14.935 9.410 -12.377 1.00 80.62 88 LEU A C 1
ATOM 702 O O . LEU A 1 88 ? 15.310 9.137 -13.509 1.00 80.62 88 LEU A O 1
ATOM 706 N N . HIS A 1 89 ? 14.411 10.601 -12.074 1.00 82.81 89 HIS A N 1
ATOM 707 C CA . HIS A 1 89 ? 14.215 11.660 -13.074 1.00 82.81 89 HIS A CA 1
ATOM 708 C C . HIS A 1 89 ? 15.529 12.122 -13.710 1.00 82.81 89 HIS A C 1
ATOM 710 O O . HIS A 1 89 ? 15.599 12.270 -14.928 1.00 82.81 89 HIS A O 1
ATOM 716 N N . ASN A 1 90 ? 16.601 12.260 -12.926 1.00 83.88 90 ASN A N 1
ATOM 717 C CA . ASN A 1 90 ? 17.925 12.586 -13.460 1.00 83.88 90 ASN A CA 1
ATOM 718 C C . ASN A 1 90 ? 18.480 11.474 -14.362 1.00 83.88 90 ASN A C 1
ATOM 720 O O . ASN A 1 90 ? 19.121 11.762 -15.372 1.00 83.88 90 ASN A O 1
ATOM 724 N N . LEU A 1 91 ? 18.233 10.206 -14.020 1.00 83.31 91 LEU A N 1
ATOM 725 C CA . LEU A 1 91 ? 18.599 9.061 -14.853 1.00 83.31 91 LEU A CA 1
ATOM 726 C C . LEU A 1 91 ? 17.814 9.076 -16.171 1.00 83.31 91 LEU A C 1
ATOM 728 O O . LEU A 1 91 ? 18.407 8.968 -17.241 1.00 83.31 91 LEU A O 1
ATOM 732 N N . MET A 1 92 ? 16.499 9.272 -16.094 1.00 84.88 92 MET A N 1
ATOM 733 C CA . MET A 1 92 ? 15.626 9.362 -17.262 1.00 84.88 92 MET A CA 1
ATOM 734 C C . MET A 1 92 ? 16.050 10.504 -18.184 1.00 84.88 92 MET A C 1
ATOM 736 O O . MET A 1 92 ? 16.237 10.282 -19.375 1.00 84.88 92 MET A O 1
ATOM 740 N N . ALA A 1 93 ? 16.326 11.686 -17.632 1.00 87.44 93 ALA A N 1
ATOM 741 C CA . ALA A 1 93 ? 16.822 12.828 -18.393 1.00 87.44 93 ALA A CA 1
ATOM 742 C C . ALA A 1 93 ? 18.199 12.564 -19.027 1.00 87.44 93 ALA A C 1
ATOM 744 O O . ALA A 1 93 ? 18.422 12.906 -20.185 1.00 87.44 93 ALA A O 1
ATOM 745 N N . LYS A 1 94 ? 19.121 11.921 -18.298 1.00 90.81 94 LYS A N 1
ATOM 746 C CA . LYS A 1 94 ? 20.471 11.601 -18.790 1.00 90.81 94 LYS A CA 1
ATOM 747 C C . LYS A 1 94 ? 20.460 10.603 -19.949 1.00 90.81 94 LYS A C 1
ATOM 749 O O . LYS A 1 94 ? 21.288 10.717 -20.848 1.00 90.81 94 LYS A O 1
ATOM 754 N N . TYR A 1 95 ? 19.572 9.613 -19.899 1.00 85.56 95 TYR A N 1
ATOM 755 C CA . TYR A 1 95 ? 19.500 8.535 -20.889 1.00 85.56 95 TYR A CA 1
ATOM 756 C C . TYR A 1 95 ? 18.340 8.695 -21.884 1.00 85.56 95 TYR A C 1
ATOM 758 O O . TYR A 1 95 ? 18.155 7.827 -22.730 1.00 85.56 95 TYR A O 1
ATOM 766 N N . GLY A 1 96 ? 17.588 9.800 -21.814 1.00 87.12 96 GLY A N 1
ATOM 767 C CA . GLY A 1 96 ? 16.468 10.092 -22.712 1.00 87.12 96 GLY A CA 1
ATOM 768 C C . GLY A 1 96 ? 15.293 9.117 -22.584 1.00 87.12 96 GLY A C 1
ATOM 769 O O . GLY A 1 96 ? 14.628 8.845 -23.577 1.00 87.12 96 GLY A O 1
ATOM 770 N N . ILE A 1 97 ? 15.063 8.561 -21.393 1.00 84.94 97 ILE A N 1
ATOM 771 C CA . ILE A 1 97 ? 14.001 7.579 -21.130 1.00 84.94 97 ILE A CA 1
ATOM 772 C C . ILE A 1 97 ? 12.698 8.336 -20.854 1.00 84.94 97 ILE A C 1
ATOM 774 O O . ILE A 1 97 ? 12.654 9.162 -19.941 1.00 84.94 97 ILE A O 1
ATOM 778 N N . GLY A 1 98 ? 11.644 8.074 -21.630 1.00 85.00 98 GLY A N 1
ATOM 779 C CA . GLY A 1 98 ? 10.325 8.664 -21.400 1.00 85.00 98 GLY A CA 1
ATOM 780 C C . GLY A 1 98 ? 9.577 7.987 -20.250 1.00 85.00 98 GLY A C 1
ATOM 781 O O . GLY A 1 98 ? 9.831 6.830 -19.923 1.00 85.00 98 GLY A O 1
ATOM 782 N N . GLU A 1 99 ? 8.595 8.670 -19.653 1.00 79.88 99 GLU A N 1
ATOM 783 C CA . GLU A 1 99 ? 7.788 8.080 -18.569 1.00 79.88 99 GLU A CA 1
ATOM 784 C C . GLU A 1 99 ? 7.019 6.822 -19.008 1.00 79.88 99 GLU A C 1
ATOM 786 O O . GLU A 1 99 ? 6.857 5.883 -18.230 1.00 79.88 99 GLU A O 1
ATOM 791 N N . GLY A 1 100 ? 6.595 6.763 -20.275 1.00 78.25 100 GLY A N 1
ATOM 792 C CA . GLY A 1 100 ? 5.972 5.571 -20.857 1.00 78.25 100 GLY A CA 1
ATOM 793 C C . GLY A 1 100 ? 6.933 4.387 -21.003 1.00 78.25 100 GLY A C 1
ATOM 794 O O . GLY A 1 100 ? 6.495 3.240 -20.971 1.00 78.25 100 GLY A O 1
ATOM 795 N N . ASP A 1 101 ? 8.240 4.647 -21.088 1.00 79.75 101 ASP A N 1
ATOM 796 C CA . ASP A 1 101 ? 9.267 3.613 -21.221 1.00 79.75 101 ASP A CA 1
ATOM 797 C C . ASP A 1 101 ? 9.646 2.974 -19.882 1.00 79.75 101 ASP A C 1
ATOM 799 O O . ASP A 1 101 ? 10.248 1.901 -19.862 1.00 79.75 101 ASP A O 1
ATOM 803 N N . ILE A 1 102 ? 9.251 3.579 -18.754 1.00 75.81 102 ILE A N 1
ATOM 804 C CA . ILE A 1 102 ? 9.477 3.025 -17.407 1.00 75.81 102 ILE A CA 1
ATOM 805 C C . ILE A 1 102 ? 8.842 1.631 -17.282 1.00 75.81 102 ILE A C 1
ATOM 807 O O . ILE A 1 102 ? 9.376 0.760 -16.597 1.00 75.81 102 ILE A O 1
ATOM 811 N N . TYR A 1 103 ? 7.730 1.405 -17.983 1.00 70.94 103 TYR A N 1
ATOM 812 C CA . TYR A 1 103 ? 6.979 0.150 -17.961 1.00 70.94 103 TYR A CA 1
ATOM 813 C C . TYR A 1 103 ? 7.372 -0.827 -19.078 1.00 70.94 103 TYR A C 1
ATOM 815 O O . TYR A 1 103 ? 6.846 -1.935 -19.118 1.00 70.94 103 TYR A O 1
ATOM 823 N N . ASN A 1 104 ? 8.323 -0.465 -19.947 1.00 72.81 104 ASN A N 1
ATOM 824 C CA . ASN A 1 104 ? 8.824 -1.343 -21.013 1.00 72.81 104 ASN A CA 1
ATOM 825 C C . ASN A 1 104 ? 9.838 -2.396 -20.508 1.00 72.81 104 ASN A C 1
ATOM 827 O O . ASN A 1 104 ? 10.354 -3.193 -21.294 1.00 72.81 104 ASN A O 1
ATOM 831 N N . PHE A 1 105 ? 10.116 -2.426 -19.200 1.00 69.50 105 PHE A N 1
ATOM 832 C CA . PHE A 1 105 ? 10.891 -3.475 -18.537 1.00 69.50 105 PHE A CA 1
ATOM 833 C C . PHE A 1 105 ? 9.966 -4.610 -18.071 1.00 69.50 105 PHE A C 1
ATOM 835 O O . PHE A 1 105 ? 9.514 -4.616 -16.926 1.00 69.50 105 PHE A O 1
ATOM 842 N N . ASP A 1 106 ? 9.697 -5.581 -18.942 1.00 76.25 106 ASP A N 1
ATOM 843 C CA . ASP A 1 106 ? 9.022 -6.830 -18.588 1.00 76.25 106 ASP A CA 1
ATOM 844 C C . ASP A 1 106 ? 9.949 -8.038 -18.814 1.00 76.25 106 ASP A C 1
ATOM 846 O O . ASP A 1 106 ? 11.020 -7.938 -19.420 1.00 76.25 106 ASP A O 1
ATOM 850 N N . GLU A 1 107 ? 9.573 -9.203 -18.279 1.00 79.44 107 GLU A N 1
ATOM 851 C CA . GLU A 1 107 ? 10.369 -10.429 -18.442 1.00 79.44 107 GLU A CA 1
ATOM 852 C C . GLU A 1 107 ? 10.569 -10.772 -19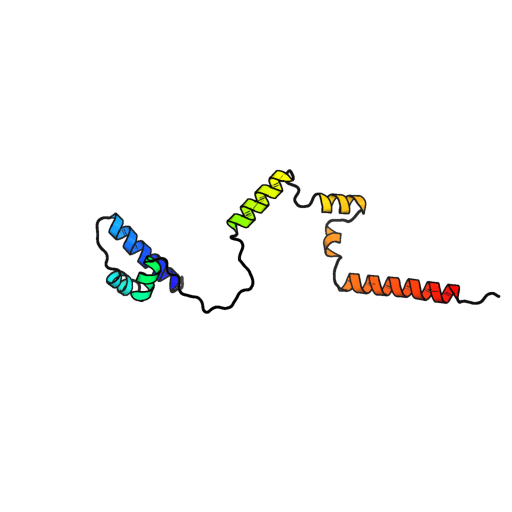.928 1.00 79.44 107 GLU A C 1
ATOM 854 O O . GLU A 1 107 ? 11.635 -11.252 -20.321 1.00 79.44 107 GLU A O 1
ATOM 859 N N . THR A 1 108 ? 9.581 -10.457 -20.771 1.00 83.19 108 THR A N 1
ATOM 860 C CA . THR A 1 108 ? 9.622 -10.686 -22.218 1.00 83.19 108 THR A CA 1
ATOM 861 C C . THR A 1 108 ? 10.674 -9.818 -22.904 1.00 83.19 108 THR A C 1
ATOM 863 O O . THR A 1 108 ? 11.507 -10.340 -23.650 1.00 83.19 108 THR A O 1
ATOM 866 N N . SER A 1 109 ? 10.678 -8.506 -22.654 1.00 81.25 109 SER A N 1
ATOM 867 C CA . SER A 1 109 ? 11.622 -7.560 -23.252 1.00 81.25 109 SER A CA 1
ATOM 868 C C . SER A 1 109 ? 13.050 -7.826 -22.779 1.00 81.25 109 SER A C 1
ATOM 870 O O . SER A 1 109 ? 13.987 -7.752 -23.580 1.00 81.25 109 SER A O 1
ATOM 872 N N . PHE A 1 110 ? 13.222 -8.265 -21.529 1.00 83.75 110 PHE A N 1
ATOM 873 C CA . PHE A 1 110 ? 14.510 -8.721 -21.011 1.00 83.75 110 PHE A CA 1
ATOM 874 C C . PHE A 1 110 ? 15.021 -9.977 -21.734 1.00 83.75 110 PHE A C 1
ATOM 876 O O . PHE A 1 110 ? 16.157 -9.993 -22.218 1.00 83.75 110 PHE A O 1
ATOM 883 N N . ILE A 1 111 ? 14.188 -11.015 -21.873 1.00 91.00 111 ILE A N 1
ATOM 884 C CA . ILE A 1 111 ? 14.552 -12.257 -22.580 1.00 91.00 111 ILE A CA 1
ATOM 885 C C . ILE A 1 111 ? 14.888 -11.973 -24.052 1.00 91.00 111 ILE A C 1
ATOM 887 O O . ILE A 1 111 ? 15.904 -12.460 -24.558 1.00 91.00 111 ILE A O 1
ATOM 891 N N . ILE A 1 112 ? 14.085 -11.147 -24.733 1.00 89.69 112 ILE A N 1
ATOM 892 C CA . ILE A 1 112 ? 14.340 -10.723 -26.120 1.00 89.69 112 ILE A CA 1
ATOM 893 C C . ILE A 1 112 ? 15.683 -9.989 -26.223 1.00 89.69 112 ILE A C 1
ATOM 895 O O . ILE A 1 112 ? 16.468 -10.264 -27.138 1.00 89.69 112 ILE A O 1
ATOM 899 N N . GLY A 1 113 ? 15.987 -9.099 -25.274 1.00 88.19 113 GLY A N 1
ATOM 900 C CA . GLY A 1 113 ? 17.265 -8.390 -25.208 1.00 88.19 113 GLY A CA 1
ATOM 901 C C . GLY A 1 113 ? 18.465 -9.334 -25.081 1.00 88.19 113 GLY A C 1
ATOM 902 O O . GLY A 1 113 ? 19.420 -9.228 -25.855 1.00 88.19 113 GLY A O 1
ATOM 903 N N . VAL A 1 114 ? 18.397 -10.311 -24.169 1.00 90.12 114 VAL A N 1
ATOM 904 C CA . VAL A 1 114 ? 19.461 -11.312 -23.955 1.00 90.12 114 VAL A CA 1
ATOM 905 C C . VAL A 1 114 ? 19.686 -12.169 -25.201 1.00 90.12 114 VAL A C 1
ATOM 907 O O . VAL A 1 114 ? 20.825 -12.338 -25.640 1.00 90.12 114 VAL A O 1
ATOM 910 N N . ILE A 1 115 ? 18.615 -12.678 -25.816 1.00 92.56 115 ILE A N 1
ATOM 911 C CA . ILE A 1 115 ? 18.706 -13.500 -27.033 1.00 92.56 115 ILE A CA 1
ATOM 912 C C . ILE A 1 115 ? 19.318 -12.694 -28.184 1.00 92.56 115 ILE A C 1
ATOM 914 O O . ILE A 1 115 ? 20.197 -13.195 -28.888 1.00 92.56 115 ILE A O 1
ATOM 918 N N . THR A 1 116 ? 18.910 -11.435 -28.354 1.00 92.50 116 THR A N 1
ATOM 919 C CA . THR A 1 116 ? 19.446 -10.557 -29.405 1.00 92.50 116 THR A CA 1
ATOM 920 C C . THR A 1 116 ? 20.945 -10.327 -29.221 1.00 92.50 116 THR A C 1
ATOM 922 O O . THR A 1 116 ? 21.710 -10.476 -30.176 1.00 92.50 116 THR A O 1
ATOM 925 N N . ALA A 1 117 ? 21.394 -10.051 -27.993 1.00 91.12 117 ALA A N 1
ATOM 926 C CA . ALA A 1 117 ? 22.814 -9.898 -27.683 1.00 91.12 117 ALA A CA 1
ATOM 927 C C . ALA A 1 117 ? 23.610 -11.184 -27.974 1.00 91.12 117 ALA A C 1
ATOM 929 O O . ALA A 1 117 ? 24.644 -11.133 -28.644 1.00 91.12 117 ALA A O 1
ATOM 930 N N . LEU A 1 118 ? 23.103 -12.350 -27.558 1.00 92.44 118 LEU A N 1
ATOM 931 C CA . LEU A 1 118 ? 23.736 -13.648 -27.822 1.00 92.44 118 LEU A CA 1
ATOM 932 C C . LEU A 1 118 ? 23.838 -13.952 -29.320 1.00 92.44 118 LEU A C 1
ATOM 934 O O . LEU A 1 118 ? 24.867 -14.452 -29.782 1.00 92.44 118 LEU A O 1
ATOM 938 N N . ILE A 1 119 ? 22.806 -13.618 -30.098 1.00 94.06 119 ILE A N 1
ATOM 939 C CA . ILE A 1 119 ? 22.828 -13.754 -31.558 1.00 94.06 119 ILE A CA 1
ATOM 940 C C . ILE A 1 119 ? 23.913 -12.864 -32.161 1.00 94.06 119 ILE A C 1
ATOM 942 O O . ILE A 1 119 ? 24.673 -13.337 -33.007 1.00 94.06 119 ILE A O 1
ATOM 946 N N . VAL A 1 120 ? 24.005 -11.598 -31.745 1.00 91.75 120 VAL A N 1
ATOM 947 C CA . VAL A 1 120 ? 25.013 -10.658 -32.260 1.00 91.75 120 VAL A CA 1
ATOM 948 C C . VAL A 1 120 ? 26.425 -11.145 -31.938 1.00 91.75 120 VAL A 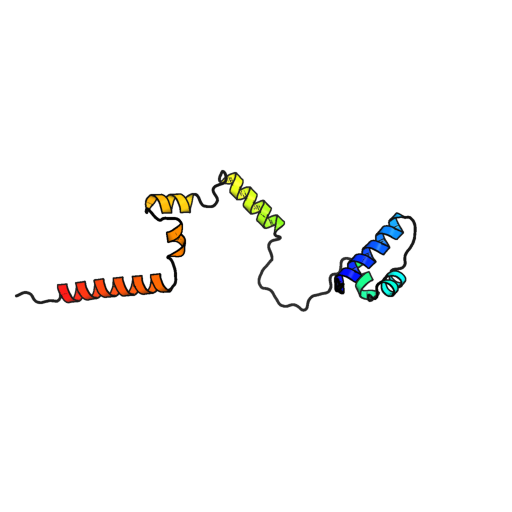C 1
ATOM 950 O O . VAL A 1 120 ? 27.250 -11.218 -32.848 1.00 91.75 120 VAL A O 1
ATOM 953 N N . VAL A 1 121 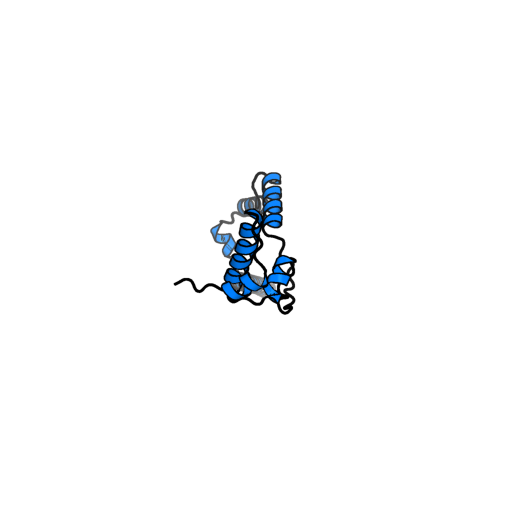? 26.686 -11.562 -30.695 1.00 89.31 121 VAL A N 1
ATOM 954 C CA . VAL A 1 121 ? 27.991 -12.102 -30.270 1.00 89.31 121 VAL A CA 1
ATOM 955 C C . VAL A 1 121 ? 28.342 -13.360 -31.060 1.00 89.31 121 VAL A C 1
ATOM 957 O O . VAL A 1 121 ? 29.426 -13.451 -31.630 1.00 89.31 121 VAL A O 1
ATOM 960 N N . THR A 1 122 ? 27.406 -14.302 -31.187 1.00 89.12 122 THR A N 1
ATOM 961 C CA . THR A 1 122 ? 27.638 -15.551 -31.928 1.00 89.12 122 THR A CA 1
ATOM 962 C C . THR A 1 122 ? 27.860 -15.292 -33.420 1.00 89.12 122 THR A C 1
ATOM 964 O O . THR A 1 122 ? 28.685 -15.947 -34.055 1.00 89.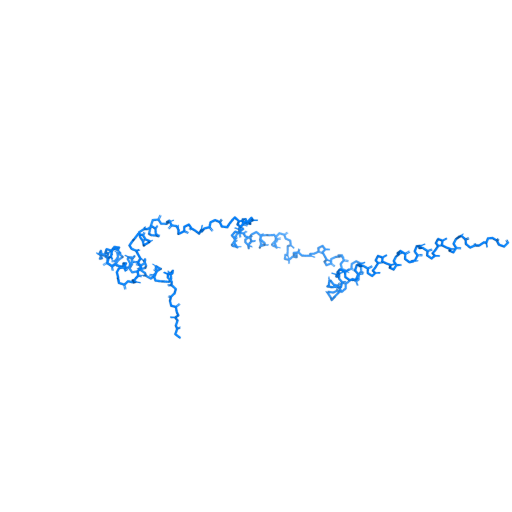12 122 THR A O 1
ATOM 967 N N . ARG A 1 123 ? 27.140 -14.334 -34.019 1.00 86.62 123 ARG A N 1
ATOM 968 C CA . ARG A 1 123 ? 27.350 -13.933 -35.420 1.00 86.62 123 ARG A CA 1
ATOM 969 C C . ARG A 1 123 ? 28.702 -13.256 -35.618 1.00 86.62 123 ARG A C 1
ATOM 971 O O . ARG A 1 123 ? 29.358 -13.545 -36.616 1.00 86.62 123 ARG A O 1
ATOM 978 N N . ALA A 1 124 ? 29.114 -12.386 -34.699 1.00 83.94 124 ALA A N 1
ATOM 979 C CA . ALA A 1 124 ? 30.424 -11.746 -34.738 1.00 83.94 124 ALA A CA 1
ATOM 980 C C . ALA A 1 124 ? 31.551 -12.785 -34.642 1.00 83.94 124 ALA A C 1
ATOM 982 O O . ALA A 1 124 ? 32.461 -12.759 -35.466 1.00 83.94 124 ALA A O 1
ATOM 983 N N . ASP A 1 125 ? 31.432 -13.750 -33.728 1.00 82.12 125 ASP A N 1
ATOM 984 C CA . ASP A 1 125 ? 32.405 -14.834 -33.540 1.00 82.12 125 ASP A CA 1
ATOM 985 C C . ASP A 1 125 ? 32.473 -15.793 -34.745 1.00 82.12 125 ASP A C 1
ATOM 987 O O . ASP A 1 125 ? 33.541 -16.174 -35.220 1.00 82.12 125 ASP A O 1
ATOM 991 N N . ARG A 1 126 ? 31.327 -16.124 -35.354 1.00 78.00 126 ARG A N 1
ATOM 992 C CA . ARG A 1 126 ? 31.312 -16.881 -36.621 1.00 78.00 126 ARG A CA 1
ATOM 993 C C . ARG A 1 126 ? 31.965 -16.111 -37.767 1.00 78.00 126 ARG A C 1
ATOM 995 O O . ARG A 1 126 ? 32.573 -16.731 -38.636 1.00 78.00 126 ARG A O 1
ATOM 1002 N N . ARG A 1 127 ? 31.822 -14.782 -37.795 1.00 73.56 127 ARG A N 1
ATOM 1003 C CA . ARG A 1 127 ? 32.391 -13.923 -38.842 1.00 73.56 127 ARG A CA 1
ATOM 1004 C C . ARG A 1 127 ? 33.894 -13.716 -38.664 1.00 73.56 127 ARG A C 1
ATOM 1006 O O . ARG A 1 127 ? 34.593 -13.722 -39.668 1.00 73.56 127 ARG A O 1
ATOM 1013 N N . SER A 1 128 ? 34.396 -13.592 -37.435 1.00 67.94 128 SER A N 1
ATOM 1014 C CA . SER A 1 128 ? 35.842 -13.547 -37.159 1.00 67.94 128 SER A CA 1
ATOM 1015 C C . SER A 1 128 ? 36.535 -14.878 -37.471 1.00 67.94 128 SER A C 1
ATOM 1017 O O . SER A 1 128 ? 37.714 -14.895 -37.808 1.00 67.94 128 SER A O 1
ATOM 1019 N N . LYS A 1 129 ? 35.792 -15.991 -37.416 1.00 69.19 129 LYS A N 1
ATOM 1020 C CA . LYS A 1 129 ? 36.260 -17.333 -37.791 1.00 69.19 129 LYS A CA 1
ATOM 1021 C C . LYS A 1 129 ? 36.070 -17.671 -39.280 1.00 69.19 129 LYS A C 1
ATOM 1023 O O . LYS A 1 129 ? 36.488 -18.746 -39.716 1.00 69.19 129 LYS A O 1
ATOM 1028 N N . ALA A 1 130 ? 35.442 -16.792 -40.068 1.00 62.44 130 ALA A N 1
ATOM 1029 C CA . ALA A 1 130 ? 35.354 -16.950 -41.518 1.00 62.44 130 ALA A CA 1
ATOM 1030 C C . ALA A 1 130 ? 36.725 -16.658 -42.155 1.00 62.44 130 ALA A C 1
ATOM 1032 O O . ALA A 1 130 ? 37.390 -15.685 -41.818 1.00 62.44 130 ALA A O 1
ATOM 1033 N N . LYS A 1 131 ? 37.152 -17.572 -43.028 1.00 58.62 131 LYS A N 1
ATOM 1034 C CA . LYS A 1 131 ? 38.537 -17.803 -43.462 1.00 58.62 131 LYS A CA 1
ATOM 1035 C C . LYS A 1 131 ? 39.261 -16.560 -44.005 1.00 58.62 131 LYS A C 1
ATOM 1037 O O . LYS A 1 131 ? 38.715 -15.844 -44.840 1.00 58.62 131 LYS A O 1
ATOM 1042 N N . SER A 1 132 ? 40.536 -16.426 -43.615 1.00 61.41 132 SER A N 1
ATOM 1043 C CA . SER A 1 132 ? 41.572 -15.817 -44.461 1.00 61.41 132 SER A CA 1
ATOM 1044 C C . SER A 1 132 ? 41.538 -16.519 -45.816 1.00 61.41 132 SER A C 1
ATOM 1046 O O . SER A 1 132 ? 41.706 -17.741 -45.867 1.00 61.41 132 SER A O 1
ATOM 1048 N N . VAL A 1 133 ? 41.256 -15.759 -46.873 1.00 58.88 133 VAL A N 1
ATOM 1049 C CA . VAL A 1 133 ? 41.612 -16.141 -48.247 1.00 58.88 133 VAL A CA 1
ATOM 1050 C C . VAL A 1 133 ? 43.125 -16.039 -48.392 1.00 58.88 133 VAL A C 1
ATOM 1052 O O . VAL A 1 133 ? 43.706 -15.176 -47.691 1.00 58.88 133 VAL A O 1
#

Foldseek 3Di:
DDPQDLVNLLVVLLVVQVVCVVVVHHDDLVNSCVVSVHDSVQSVCVVVVNDDPDDDPPPPDDPPPPVNVVVVVVVVCVVVVNCPPPVVVVVCVVVVPDPVCVPVDDPVNVVVVVVVVVVVVVVVVVVVVPDDD

Organism: NCBI:txid2175907

Sequence (133 aa):
MPIYTQEDKIILALEAIRTTRARGGKLSIARAATTYGVSKSTLHDRMNHRPRRERTQPERRFPLRLAGVEDMANLLLRARNGEPFALLHNLMAKYGIGEGDIYNFDETSFIIGVITALIVVTRADRRSKAKSV

Secondary structure (DSSP, 8-state):
-----HHHHHHHHHHHHHHHHHTT----HHHHHHHHT--HHHHHHHHTT----------S-----HHHHHHHHHHHHHHTTT-TTHHHHHHHHHHT--GGGGG---HHHHHHHHHHHHHHHHHHHHHHTSPP-

InterPro domains:
  IPR007889 DNA binding HTH domain, Psq-type [PF05225] (7-51)
  IPR009057 Homedomain-like superfamily [SSF46689] (7-57)